Protein AF-A0A973M275-F1 (afdb_monomer_lite)

Foldseek 3Di:
DDPDDVVVVVVVVVVVVVVVVVVVVVVVVVVVVQQPDKDWDADPVRQKIWIATSVRHTPDIHGHVVVVVVPPVSD

Structure (mmCIF, N/CA/C/O backbone):
data_AF-A0A973M275-F1
#
_entry.id   AF-A0A973M275-F1
#
loop_
_atom_site.group_PDB
_atom_site.id
_atom_site.type_symbol
_atom_site.label_atom_id
_atom_site.label_alt_id
_atom_site.label_comp_id
_atom_site.label_asym_id
_atom_site.label_entity_id
_atom_site.label_seq_id
_atom_site.pdbx_PDB_ins_code
_atom_site.Cartn_x
_atom_site.Cartn_y
_atom_site.Cartn_z
_atom_site.occupancy
_atom_site.B_iso_or_equiv
_atom_site.auth_seq_id
_atom_site.auth_comp_id
_atom_site.auth_asym_id
_atom_site.auth_atom_id
_atom_site.pdbx_PDB_model_num
ATOM 1 N N . MET A 1 1 ? 41.587 -5.453 -29.463 1.00 54.03 1 MET A N 1
ATOM 2 C CA . MET A 1 1 ? 40.167 -5.126 -29.708 1.00 54.03 1 MET A CA 1
ATOM 3 C C . MET A 1 1 ? 40.080 -4.412 -31.041 1.00 54.03 1 MET A C 1
ATOM 5 O O . MET A 1 1 ? 40.825 -3.462 -31.242 1.00 54.03 1 MET A O 1
ATOM 9 N N . ARG A 1 2 ? 39.270 -4.922 -31.971 1.00 53.53 2 ARG A N 1
ATOM 10 C CA . ARG A 1 2 ? 38.975 -4.247 -33.241 1.00 53.53 2 ARG A CA 1
ATOM 11 C C . ARG A 1 2 ? 37.922 -3.170 -32.934 1.00 53.53 2 ARG A C 1
ATOM 13 O O . ARG A 1 2 ? 36.994 -3.510 -32.203 1.00 53.53 2 ARG A O 1
ATOM 20 N N . PRO A 1 3 ? 38.072 -1.914 -33.385 1.00 57.31 3 PRO A N 1
ATOM 21 C CA . PRO A 1 3 ? 37.022 -0.923 -33.184 1.00 57.31 3 PRO A CA 1
ATOM 22 C C . PRO A 1 3 ? 35.761 -1.384 -33.937 1.00 57.31 3 PRO A C 1
ATOM 24 O O . PRO A 1 3 ? 35.906 -1.941 -35.033 1.00 57.31 3 PRO A O 1
ATOM 27 N N . PRO A 1 4 ? 34.565 -1.235 -33.345 1.00 58.00 4 PRO A N 1
ATOM 28 C CA . PRO A 1 4 ? 33.315 -1.595 -34.003 1.00 58.00 4 PRO A CA 1
ATOM 29 C C . PRO A 1 4 ? 33.129 -0.774 -35.286 1.00 58.00 4 PRO A C 1
ATOM 31 O O . PRO A 1 4 ? 33.652 0.333 -35.436 1.00 58.00 4 PRO A O 1
ATOM 34 N N . ILE A 1 5 ? 32.471 -1.388 -36.265 1.00 59.03 5 ILE A N 1
ATOM 35 C CA . ILE A 1 5 ? 32.185 -0.803 -37.579 1.00 59.03 5 ILE A CA 1
ATOM 36 C C . ILE A 1 5 ? 30.947 0.101 -37.396 1.00 59.03 5 ILE A C 1
ATOM 38 O O . ILE A 1 5 ? 30.058 -0.299 -36.653 1.00 59.03 5 ILE A O 1
ATOM 42 N N . PRO A 1 6 ? 30.835 1.277 -38.046 1.00 60.53 6 PRO A N 1
ATOM 43 C CA . PRO A 1 6 ? 29.795 2.273 -37.735 1.00 60.53 6 PRO A CA 1
ATOM 44 C C . PRO A 1 6 ? 28.337 1.777 -37.749 1.00 60.53 6 PRO A C 1
ATOM 46 O O . PRO A 1 6 ? 27.502 2.339 -37.044 1.00 60.53 6 PRO A O 1
ATOM 49 N N . ASP A 1 7 ? 28.027 0.735 -38.526 1.00 59.78 7 ASP A N 1
ATOM 50 C CA . ASP A 1 7 ? 26.689 0.123 -38.563 1.00 59.78 7 ASP A CA 1
ATOM 51 C C . ASP A 1 7 ? 26.366 -0.683 -37.288 1.00 59.78 7 ASP A C 1
ATOM 53 O O . ASP A 1 7 ? 25.228 -0.676 -36.823 1.00 59.78 7 ASP A O 1
ATOM 57 N N . ASP A 1 8 ? 27.378 -1.313 -36.683 1.00 64.62 8 ASP A N 1
ATOM 58 C CA . ASP A 1 8 ? 27.278 -2.127 -35.460 1.00 64.62 8 ASP A CA 1
ATOM 59 C C . ASP A 1 8 ? 27.014 -1.231 -34.233 1.00 64.62 8 ASP A C 1
ATOM 61 O O . ASP A 1 8 ? 26.222 -1.556 -33.348 1.00 64.62 8 ASP A O 1
ATOM 65 N N . ASP A 1 9 ? 27.594 -0.024 -34.230 1.00 70.62 9 ASP A N 1
ATOM 66 C CA . ASP A 1 9 ? 27.342 0.990 -33.200 1.00 70.62 9 ASP A CA 1
ATOM 67 C C . ASP A 1 9 ? 25.894 1.503 -33.248 1.00 70.62 9 ASP A C 1
ATOM 69 O O . ASP A 1 9 ? 25.273 1.719 -32.207 1.00 70.62 9 ASP A O 1
ATOM 73 N N . ALA A 1 10 ? 25.326 1.688 -34.444 1.00 80.38 10 ALA A N 1
ATOM 74 C CA . ALA A 1 10 ? 23.947 2.147 -34.598 1.00 80.38 10 ALA A CA 1
ATOM 75 C C . ALA A 1 10 ? 22.936 1.081 -34.147 1.00 80.38 10 ALA A C 1
ATOM 77 O O . ALA A 1 10 ? 21.970 1.404 -33.449 1.00 80.38 10 ALA A O 1
ATOM 78 N N . GLU A 1 11 ? 23.172 -0.181 -34.504 1.00 77.69 11 GLU A N 1
ATOM 79 C CA . GLU A 1 11 ? 22.330 -1.306 -34.094 1.00 77.69 11 GLU A CA 1
ATOM 80 C C . GLU A 1 11 ? 22.409 -1.538 -32.577 1.00 77.69 11 GLU A C 1
ATOM 82 O O . GLU A 1 11 ? 21.376 -1.656 -31.911 1.00 77.69 11 GLU A O 1
ATOM 87 N N . TYR A 1 12 ? 23.615 -1.465 -32.004 1.00 79.44 12 TYR A N 1
ATOM 88 C CA . TYR A 1 12 ? 23.830 -1.529 -30.560 1.00 79.44 12 TYR A CA 1
ATOM 89 C C . TYR A 1 12 ? 23.116 -0.396 -29.811 1.00 79.44 12 TYR A C 1
ATOM 91 O O . TYR A 1 12 ? 22.451 -0.629 -28.797 1.00 79.44 12 TYR A O 1
ATOM 99 N N . LEU A 1 13 ? 23.211 0.841 -30.308 1.00 85.69 13 LEU A N 1
ATOM 100 C CA . LEU A 1 13 ? 22.531 1.984 -29.702 1.00 85.69 13 LEU A CA 1
ATOM 101 C C . LEU A 1 13 ? 21.009 1.826 -29.764 1.00 85.69 13 LEU A C 1
ATOM 103 O O . LEU A 1 13 ? 20.334 2.071 -28.763 1.00 85.69 13 LEU A O 1
ATOM 107 N N . LEU A 1 14 ? 20.460 1.391 -30.900 1.00 86.94 14 LEU A N 1
ATOM 108 C CA . LEU A 1 14 ? 19.025 1.136 -31.044 1.00 86.94 14 LEU A CA 1
ATOM 109 C C . LEU A 1 14 ? 18.542 0.066 -30.065 1.00 86.94 14 LEU A C 1
ATOM 111 O O . LEU A 1 14 ? 17.515 0.263 -29.407 1.00 86.94 14 LEU A O 1
ATOM 115 N N . ASP A 1 15 ? 19.286 -1.030 -29.925 1.00 86.62 15 ASP A N 1
ATOM 116 C CA . ASP A 1 15 ? 18.928 -2.084 -28.986 1.00 86.62 15 ASP A CA 1
ATOM 117 C C . ASP A 1 15 ? 18.990 -1.582 -27.538 1.00 86.62 15 ASP A C 1
ATOM 119 O O . ASP A 1 15 ? 18.013 -1.727 -26.799 1.00 86.62 15 ASP A O 1
ATOM 123 N N . TYR A 1 16 ? 20.054 -0.865 -27.165 1.00 85.31 16 TYR A N 1
ATOM 124 C CA . TYR A 1 16 ? 20.193 -0.250 -25.844 1.00 85.31 16 TYR A CA 1
ATOM 125 C C . TYR A 1 16 ? 19.037 0.711 -25.516 1.00 85.31 16 TYR A C 1
ATOM 127 O O . TYR A 1 16 ? 18.432 0.631 -24.441 1.00 85.31 16 TYR A O 1
ATOM 135 N N . PHE A 1 17 ? 18.655 1.578 -26.459 1.00 91.12 17 PHE A N 1
ATOM 136 C CA . PHE A 1 17 ? 17.490 2.454 -26.304 1.00 91.12 17 PHE A CA 1
ATOM 137 C C . PHE A 1 17 ? 16.192 1.652 -26.149 1.00 91.12 17 PHE A C 1
ATOM 139 O O . PHE A 1 17 ? 15.352 1.989 -25.309 1.00 91.12 17 PHE A O 1
ATOM 146 N N . SER A 1 18 ? 16.024 0.576 -26.921 1.00 91.62 18 SER A N 1
ATOM 147 C CA . SER A 1 18 ? 14.838 -0.282 -26.853 1.00 91.62 18 SER A CA 1
ATOM 148 C C . SER A 1 18 ? 14.717 -1.004 -25.506 1.00 91.62 18 SER A C 1
ATOM 150 O O . SER A 1 18 ? 13.611 -1.141 -24.969 1.00 91.62 18 SER A O 1
ATOM 152 N N . GLN A 1 19 ? 15.845 -1.443 -24.943 1.00 91.06 19 GLN A N 1
ATOM 153 C CA . GLN A 1 19 ? 15.921 -2.077 -23.633 1.00 91.06 19 GLN A CA 1
ATOM 154 C C . GLN A 1 19 ? 15.601 -1.061 -22.531 1.00 91.06 19 GLN A C 1
ATOM 156 O O . GLN A 1 19 ? 14.759 -1.333 -21.673 1.00 91.06 19 GLN A O 1
ATOM 161 N N . GLY A 1 20 ? 16.166 0.149 -22.605 1.00 91.12 20 GLY A N 1
ATOM 162 C CA . GLY A 1 20 ? 15.863 1.232 -21.667 1.00 91.12 20 GLY A CA 1
ATOM 163 C C . GLY A 1 20 ? 14.381 1.623 -21.664 1.00 91.12 20 GLY A C 1
ATOM 164 O O . GLY A 1 20 ? 13.766 1.757 -20.605 1.00 91.12 20 GLY A O 1
ATOM 165 N N . GLN A 1 21 ? 13.759 1.736 -22.842 1.00 94.12 21 GLN A N 1
ATOM 166 C CA . GLN A 1 21 ? 12.323 2.017 -22.944 1.00 94.12 21 GLN A CA 1
ATOM 167 C C . GLN A 1 21 ? 11.451 0.897 -22.363 1.00 94.12 21 GLN A C 1
ATOM 169 O O . GLN A 1 21 ? 10.417 1.183 -21.753 1.00 94.12 21 GLN A O 1
ATOM 174 N N . ARG A 1 22 ? 11.843 -0.372 -22.549 1.00 95.44 22 ARG A N 1
ATOM 175 C CA . ARG A 1 22 ? 11.164 -1.520 -21.927 1.00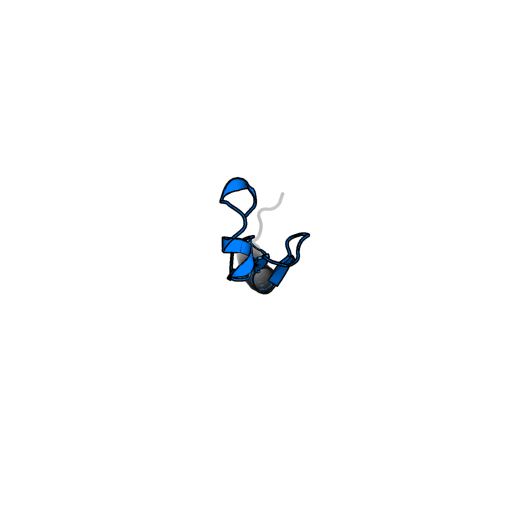 95.44 22 ARG A CA 1
ATOM 176 C C . ARG A 1 22 ? 11.261 -1.449 -20.405 1.00 95.44 22 ARG A C 1
ATOM 178 O O . ARG A 1 22 ? 10.221 -1.424 -19.758 1.00 95.44 22 ARG A O 1
ATOM 185 N N . ALA A 1 23 ? 12.459 -1.252 -19.860 1.00 93.31 23 ALA A N 1
ATOM 186 C CA . ALA A 1 23 ? 12.664 -1.134 -18.418 1.00 93.31 23 ALA A CA 1
ATOM 187 C C . ALA A 1 23 ? 11.824 -0.007 -17.782 1.00 93.31 23 ALA A C 1
ATOM 189 O O . ALA A 1 23 ? 11.208 -0.205 -16.737 1.00 93.31 23 ALA A O 1
ATOM 190 N N . ILE A 1 24 ? 11.733 1.165 -18.426 1.00 94.75 24 ILE A N 1
ATOM 191 C CA . ILE A 1 24 ? 10.900 2.277 -17.933 1.00 94.75 24 ILE A CA 1
ATOM 192 C C . ILE A 1 24 ? 9.407 1.918 -17.953 1.00 94.75 24 ILE A C 1
ATOM 194 O O . ILE A 1 24 ? 8.680 2.276 -17.023 1.00 94.75 24 ILE A O 1
ATOM 198 N N . ARG A 1 25 ? 8.926 1.233 -19.000 1.00 95.19 25 ARG A N 1
ATOM 199 C CA . ARG A 1 25 ? 7.532 0.762 -19.053 1.00 95.19 25 ARG A CA 1
ATOM 200 C C . ARG A 1 25 ? 7.241 -0.237 -17.943 1.00 95.19 25 ARG A C 1
ATOM 202 O O . ARG A 1 25 ? 6.240 -0.069 -17.252 1.00 95.19 25 ARG A O 1
ATOM 209 N N . ASP A 1 26 ? 8.119 -1.212 -17.755 1.00 95.12 26 ASP A N 1
ATOM 210 C CA . ASP A 1 26 ? 7.934 -2.269 -16.761 1.00 95.12 26 ASP A CA 1
ATOM 211 C C . ASP A 1 26 ? 7.950 -1.691 -15.342 1.00 95.12 26 ASP A C 1
ATOM 213 O O . ASP A 1 26 ? 7.098 -2.030 -14.523 1.00 95.12 26 ASP A O 1
ATOM 217 N N . LEU A 1 27 ? 8.833 -0.722 -15.077 1.00 91.81 27 LEU A N 1
ATOM 218 C CA . LEU A 1 27 ? 8.856 0.006 -13.810 1.00 91.81 27 LEU A CA 1
ATOM 219 C C . LEU A 1 27 ? 7.540 0.753 -13.551 1.00 91.81 27 LEU A C 1
ATOM 221 O O . LEU A 1 27 ? 6.984 0.663 -12.457 1.00 91.81 27 LEU A O 1
ATOM 225 N N . ARG A 1 28 ? 7.015 1.473 -14.550 1.00 92.25 28 ARG A N 1
ATOM 226 C CA . ARG A 1 28 ? 5.731 2.186 -14.420 1.00 92.25 28 ARG A CA 1
ATOM 227 C C . ARG A 1 28 ? 4.569 1.224 -14.186 1.00 92.25 28 ARG A C 1
ATOM 229 O O . ARG A 1 28 ? 3.689 1.524 -13.384 1.00 92.25 28 ARG A O 1
ATOM 236 N N . ALA A 1 29 ? 4.569 0.077 -14.863 1.00 92.06 29 ALA A N 1
ATOM 237 C CA . ALA A 1 29 ? 3.555 -0.954 -14.678 1.00 92.06 29 ALA A CA 1
ATOM 238 C C . ALA A 1 29 ? 3.611 -1.551 -13.264 1.00 92.06 29 ALA A C 1
ATOM 240 O O . ALA A 1 29 ? 2.577 -1.659 -12.608 1.00 92.06 29 ALA A O 1
ATOM 241 N N . ALA A 1 30 ? 4.809 -1.862 -12.761 1.00 88.00 30 ALA A N 1
ATOM 242 C CA . ALA A 1 30 ? 5.004 -2.352 -11.399 1.00 88.00 30 ALA A CA 1
ATOM 243 C C . ALA A 1 30 ? 4.542 -1.332 -10.345 1.00 88.00 30 ALA A C 1
ATOM 245 O O . ALA A 1 30 ? 3.820 -1.693 -9.419 1.00 88.00 30 ALA A O 1
ATOM 246 N N . GLN A 1 31 ? 4.881 -0.051 -10.513 1.00 85.44 31 GLN A N 1
ATOM 247 C CA . GLN A 1 31 ? 4.414 1.017 -9.621 1.00 85.44 31 GLN A CA 1
ATOM 248 C C . GLN A 1 31 ? 2.885 1.140 -9.621 1.00 85.44 31 GLN A C 1
ATOM 250 O O . GLN A 1 31 ? 2.267 1.234 -8.563 1.00 85.44 31 GLN A O 1
ATOM 255 N N . ALA A 1 32 ? 2.253 1.090 -10.796 1.00 84.12 32 ALA A N 1
ATOM 256 C CA . ALA A 1 32 ? 0.797 1.117 -10.895 1.00 84.12 32 ALA A CA 1
ATOM 257 C C . ALA A 1 32 ? 0.148 -0.103 -10.222 1.00 84.12 32 ALA A C 1
ATOM 259 O O . ALA A 1 32 ? -0.874 0.048 -9.557 1.00 84.12 32 ALA A O 1
ATOM 260 N N . ALA A 1 33 ? 0.745 -1.289 -10.357 1.00 84.12 33 ALA A N 1
ATOM 261 C CA . ALA A 1 33 ? 0.258 -2.504 -9.710 1.00 84.12 33 ALA A CA 1
ATOM 262 C C . ALA A 1 33 ? 0.358 -2.425 -8.178 1.00 84.12 33 ALA A C 1
ATOM 264 O O . ALA A 1 33 ? -0.587 -2.802 -7.491 1.00 84.12 33 ALA A O 1
ATOM 265 N N . ILE A 1 34 ? 1.453 -1.878 -7.638 1.00 83.00 34 ILE A N 1
ATOM 266 C CA . ILE A 1 34 ? 1.621 -1.675 -6.189 1.00 83.00 34 ILE A CA 1
ATOM 267 C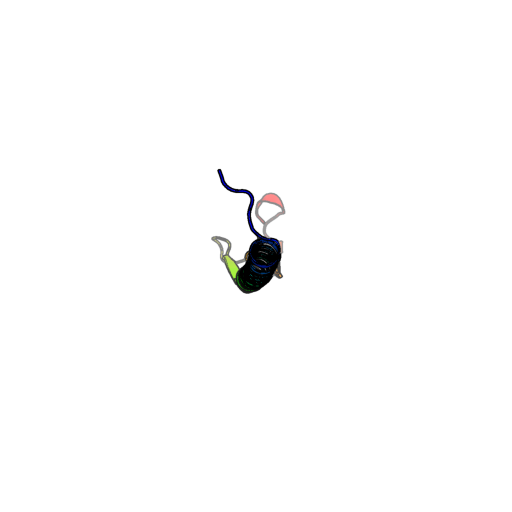 C . ILE A 1 34 ? 0.523 -0.758 -5.640 1.00 83.00 34 ILE A C 1
ATOM 269 O O . ILE A 1 34 ? -0.093 -1.079 -4.630 1.00 83.00 34 ILE A O 1
ATOM 273 N N . ARG A 1 35 ? 0.194 0.331 -6.343 1.00 77.31 35 ARG A N 1
ATOM 274 C CA . ARG A 1 35 ? -0.885 1.249 -5.933 1.00 77.31 35 ARG A CA 1
ATOM 275 C C . ARG A 1 35 ? -2.274 0.619 -5.905 1.00 77.31 35 ARG A C 1
ATOM 277 O O . ARG A 1 35 ? -3.151 1.134 -5.225 1.00 77.31 35 ARG A O 1
ATOM 284 N N . GLN A 1 36 ? -2.494 -0.462 -6.651 1.00 79.62 36 GLN A N 1
ATOM 285 C CA . GLN A 1 36 ? -3.774 -1.177 -6.649 1.00 79.62 36 GLN A CA 1
ATOM 286 C C . GLN A 1 36 ? -3.919 -2.135 -5.463 1.00 79.62 36 GLN A C 1
ATOM 288 O O . GLN A 1 36 ? -5.016 -2.635 -5.221 1.00 79.62 36 GLN A O 1
ATOM 293 N N . VAL A 1 37 ? -2.840 -2.406 -4.725 1.00 82.94 37 VAL A N 1
ATOM 294 C CA . VAL A 1 37 ? -2.915 -3.205 -3.504 1.00 82.94 37 VAL A CA 1
ATOM 295 C C . VAL A 1 37 ? -3.585 -2.364 -2.423 1.00 82.94 37 VAL A C 1
ATOM 297 O O . VAL A 1 37 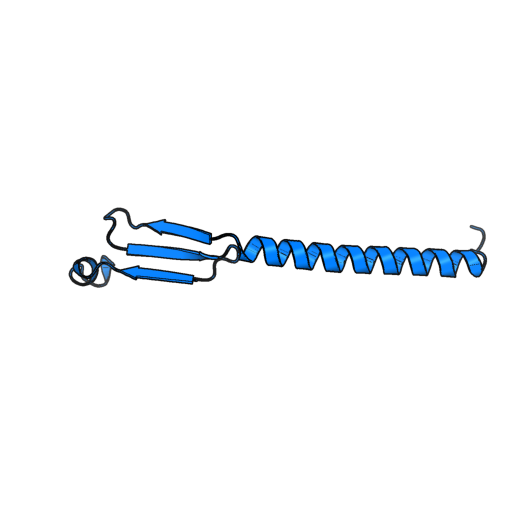? -3.083 -1.307 -2.062 1.00 82.94 37 VAL A O 1
ATOM 300 N N . GLU A 1 38 ? -4.711 -2.842 -1.897 1.00 85.88 38 GLU A N 1
ATOM 301 C CA . GLU A 1 38 ? -5.390 -2.241 -0.749 1.00 85.88 38 GLU A CA 1
ATOM 302 C C . GLU A 1 38 ? -5.180 -3.141 0.475 1.00 85.88 38 GLU A C 1
ATOM 304 O O . GLU A 1 38 ? -5.639 -4.285 0.516 1.00 85.88 38 GLU A O 1
ATOM 309 N N . GLY A 1 39 ? -4.466 -2.631 1.474 1.00 90.06 39 GLY A N 1
ATOM 310 C CA . GLY A 1 39 ? -4.345 -3.255 2.785 1.00 90.06 39 GLY A CA 1
ATOM 311 C C . GLY A 1 39 ? -5.439 -2.744 3.715 1.00 90.06 39 GLY A C 1
ATOM 312 O O . GLY A 1 39 ? -5.660 -1.539 3.796 1.00 90.06 39 GLY A O 1
ATOM 313 N N . ARG A 1 40 ? -6.108 -3.642 4.447 1.00 93.44 40 ARG A N 1
ATOM 314 C CA . ARG A 1 40 ? -7.073 -3.272 5.494 1.00 93.44 40 ARG A CA 1
ATOM 315 C C . ARG A 1 40 ? -6.620 -3.784 6.848 1.00 93.44 40 ARG A C 1
ATOM 317 O O . ARG A 1 40 ? -6.251 -4.949 6.983 1.00 93.44 40 ARG A O 1
ATOM 324 N N . ALA A 1 41 ? -6.693 -2.920 7.850 1.00 92.38 41 ALA A N 1
ATOM 325 C CA . ALA A 1 41 ? -6.395 -3.238 9.237 1.00 92.38 41 ALA A CA 1
ATOM 326 C C . ALA A 1 41 ? -7.577 -2.860 10.128 1.00 92.38 41 ALA A C 1
ATOM 328 O O . ALA A 1 41 ? -8.317 -1.918 9.843 1.00 92.38 41 ALA A O 1
ATOM 329 N N . ARG A 1 42 ? -7.746 -3.599 11.224 1.00 95.12 42 ARG A N 1
ATOM 330 C CA . ARG A 1 42 ? -8.792 -3.359 12.216 1.00 95.12 42 ARG A CA 1
ATOM 331 C C . ARG A 1 42 ? -8.186 -3.353 13.613 1.00 95.12 42 ARG A C 1
ATOM 333 O O . ARG A 1 42 ? -7.320 -4.179 13.900 1.00 95.12 42 ARG A O 1
ATOM 340 N N . SER A 1 43 ? -8.650 -2.448 14.469 1.00 92.69 43 SER A N 1
ATOM 341 C CA . SER A 1 43 ? -8.302 -2.447 15.890 1.00 92.69 43 SER A CA 1
ATOM 342 C C . SER A 1 43 ? -8.807 -3.716 16.585 1.00 92.69 43 SER A C 1
ATOM 344 O O . SER A 1 43 ? -9.765 -4.355 16.140 1.00 92.69 43 SER A O 1
ATOM 346 N N . ALA A 1 44 ? -8.172 -4.092 17.697 1.00 89.69 44 ALA A N 1
ATOM 347 C CA . ALA A 1 44 ? -8.508 -5.316 18.428 1.00 89.69 44 ALA A CA 1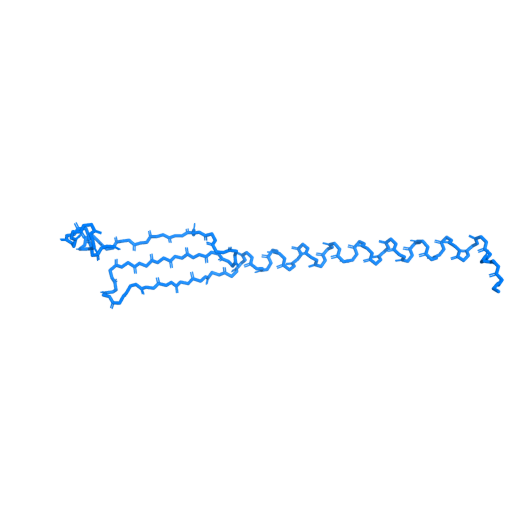
ATOM 348 C C . ALA A 1 44 ? -9.956 -5.330 18.958 1.00 89.69 44 ALA A C 1
ATOM 350 O O . ALA A 1 44 ? -10.586 -6.383 19.020 1.00 89.69 44 ALA A O 1
ATOM 351 N N . ASP A 1 45 ? -10.495 -4.160 19.301 1.00 90.00 45 ASP A N 1
ATOM 352 C CA . ASP A 1 45 ? -11.882 -3.965 19.740 1.00 90.00 45 ASP A CA 1
ATOM 353 C C . ASP A 1 45 ? -12.885 -3.837 18.576 1.00 90.00 45 ASP A C 1
ATOM 355 O O . ASP A 1 45 ? -14.098 -3.774 18.788 1.00 90.00 45 ASP A O 1
ATOM 359 N N . GLY A 1 46 ? -12.392 -3.817 17.335 1.00 92.12 46 GLY A N 1
ATOM 360 C CA . GLY A 1 46 ? -13.196 -3.710 16.126 1.00 92.12 46 GLY A CA 1
ATOM 361 C C . GLY A 1 46 ? -13.817 -2.336 15.876 1.00 92.12 46 GLY A C 1
ATOM 362 O O . GLY A 1 46 ? -14.645 -2.214 14.969 1.00 92.12 46 GLY A O 1
ATOM 363 N N . LEU A 1 47 ? -13.453 -1.319 16.659 1.00 92.88 47 LEU A N 1
ATOM 364 C CA . LEU A 1 47 ? -14.055 0.009 16.578 1.00 92.88 47 LEU A CA 1
ATOM 365 C C . LEU A 1 47 ? -13.404 0.907 15.520 1.00 92.88 47 LEU A C 1
ATOM 367 O O . LEU A 1 47 ? -14.047 1.844 15.049 1.00 92.88 47 LEU A O 1
ATOM 371 N N . ILE A 1 48 ? -12.172 0.608 15.105 1.00 92.31 48 ILE A N 1
ATOM 372 C CA . ILE A 1 48 ? -11.433 1.366 14.094 1.00 92.31 48 ILE A CA 1
ATOM 373 C C . ILE A 1 48 ? -11.027 0.429 12.962 1.00 92.31 48 ILE A C 1
ATOM 375 O O . ILE A 1 48 ? -10.554 -0.687 13.181 1.00 92.31 48 ILE A O 1
ATOM 379 N N . GLU A 1 49 ? -11.205 0.894 11.733 1.00 95.44 49 GLU A N 1
ATOM 380 C CA . GLU A 1 49 ? -10.750 0.218 10.526 1.00 95.44 49 GLU A CA 1
ATOM 381 C C . GLU A 1 49 ? -10.032 1.222 9.629 1.00 95.44 49 GLU A C 1
ATOM 383 O O . GLU A 1 49 ? -10.552 2.304 9.362 1.00 95.44 49 GLU A O 1
ATOM 388 N N . ALA A 1 50 ? -8.836 0.865 9.174 1.00 95.06 50 ALA A N 1
ATOM 389 C CA . ALA A 1 50 ? -8.019 1.686 8.294 1.00 95.06 50 ALA A CA 1
ATOM 390 C C . ALA A 1 50 ? -7.726 0.926 7.000 1.00 95.06 50 ALA A C 1
ATOM 392 O O . ALA A 1 50 ? -7.479 -0.283 7.025 1.00 95.06 50 ALA A O 1
ATOM 393 N N . ALA A 1 51 ? -7.745 1.647 5.885 1.00 94.38 51 ALA A N 1
ATOM 394 C CA . ALA A 1 51 ? -7.326 1.167 4.581 1.00 94.38 51 ALA A CA 1
ATOM 395 C C . ALA A 1 51 ? -6.119 1.980 4.111 1.00 94.38 51 ALA A C 1
ATOM 397 O O . ALA A 1 51 ? -6.090 3.205 4.273 1.00 94.38 51 ALA A O 1
ATOM 398 N N . ALA A 1 52 ? -5.132 1.298 3.541 1.00 93.56 52 ALA A N 1
ATOM 399 C CA . ALA A 1 52 ? -3.958 1.914 2.946 1.00 93.56 52 ALA A CA 1
ATOM 400 C C . ALA A 1 52 ? -3.671 1.313 1.569 1.00 93.56 52 ALA A C 1
ATOM 402 O O . ALA A 1 52 ? -3.983 0.147 1.318 1.00 93.56 52 ALA A O 1
ATOM 403 N N . ASP A 1 53 ? -3.086 2.107 0.681 1.00 91.56 53 ASP A N 1
ATOM 404 C CA . ASP A 1 53 ? -2.558 1.608 -0.586 1.00 91.56 53 ASP A CA 1
ATOM 405 C C . ASP A 1 53 ? -1.235 0.840 -0.384 1.00 91.56 53 ASP A C 1
ATOM 407 O O . ASP A 1 53 ? -0.662 0.798 0.710 1.00 91.56 53 ASP A O 1
ATOM 411 N N . GLY A 1 54 ? -0.729 0.217 -1.450 1.00 84.31 54 GLY A N 1
ATOM 412 C CA . GLY A 1 54 ? 0.529 -0.529 -1.415 1.00 84.31 54 GLY A CA 1
ATOM 413 C C . GLY A 1 54 ? 1.785 0.329 -1.233 1.00 84.31 54 GLY A C 1
ATOM 414 O O . GLY A 1 54 ? 2.863 -0.233 -1.049 1.00 84.31 54 GLY A O 1
ATOM 415 N N . GLU A 1 55 ? 1.674 1.661 -1.264 1.00 86.69 55 GLU A N 1
ATOM 416 C CA . GLU A 1 55 ? 2.752 2.590 -0.895 1.00 86.69 55 GLU A CA 1
ATOM 417 C C . GLU A 1 55 ? 2.671 2.995 0.594 1.00 86.69 55 GLU A C 1
ATOM 419 O O . GLU A 1 55 ? 3.569 3.666 1.105 1.00 86.69 55 GLU A O 1
ATOM 424 N N . GLY A 1 56 ? 1.633 2.553 1.317 1.00 85.62 56 GLY A N 1
ATOM 425 C CA . GLY A 1 56 ? 1.388 2.885 2.720 1.00 85.62 56 GLY A CA 1
ATOM 426 C C . GLY A 1 56 ? 0.615 4.192 2.926 1.00 85.62 56 GLY A C 1
ATOM 427 O O . GLY A 1 56 ? 0.480 4.644 4.064 1.00 85.62 56 GLY A O 1
ATOM 428 N N . GLY A 1 57 ? 0.099 4.806 1.859 1.00 90.44 57 GLY A N 1
ATOM 429 C CA . GLY A 1 57 ? -0.772 5.974 1.934 1.00 90.44 57 GLY A CA 1
ATOM 430 C C . GLY A 1 57 ? -2.149 5.603 2.480 1.00 90.44 57 GLY A C 1
ATOM 431 O O . GLY A 1 57 ? -2.764 4.646 2.018 1.00 90.44 57 GLY A O 1
ATOM 432 N N . LEU A 1 58 ? -2.658 6.356 3.462 1.00 92.44 58 LEU A N 1
ATOM 433 C CA . LEU A 1 58 ? -3.992 6.126 4.025 1.00 92.44 58 LEU A CA 1
ATOM 434 C C . LEU A 1 58 ? -5.072 6.478 2.987 1.00 92.44 58 LEU A C 1
ATOM 436 O O . LEU A 1 58 ? -5.206 7.637 2.595 1.00 92.44 58 LEU A O 1
ATOM 440 N N . THR A 1 59 ? -5.865 5.491 2.576 1.00 92.81 59 THR A N 1
ATOM 441 C CA . THR A 1 59 ? -6.947 5.644 1.587 1.00 92.81 59 THR A CA 1
ATOM 442 C C . THR A 1 59 ? -8.333 5.667 2.224 1.00 92.81 59 THR A C 1
ATOM 444 O O . THR A 1 59 ? -9.288 6.149 1.615 1.00 92.81 59 THR A O 1
ATOM 447 N N . GLY A 1 60 ? -8.458 5.195 3.466 1.00 92.94 60 GLY A N 1
ATOM 448 C CA . GLY A 1 60 ? -9.713 5.222 4.200 1.00 92.94 60 GLY A CA 1
ATOM 449 C C . GLY A 1 60 ? -9.521 5.042 5.697 1.00 92.94 60 GLY A C 1
ATOM 450 O O . GLY A 1 60 ? -8.634 4.323 6.150 1.00 92.94 60 GLY A O 1
ATOM 451 N N . LEU A 1 61 ? -10.389 5.683 6.471 1.00 94.75 61 LEU A N 1
ATOM 452 C CA . LEU A 1 61 ? -10.474 5.509 7.914 1.00 94.75 61 LEU A CA 1
ATOM 453 C C . LEU A 1 61 ? -11.947 5.479 8.313 1.00 94.75 61 LEU A C 1
ATOM 455 O O . LEU A 1 61 ? -12.701 6.406 8.016 1.00 94.75 61 LEU A O 1
ATOM 459 N N . ARG A 1 62 ? -12.356 4.411 8.994 1.00 94.12 62 ARG A N 1
ATOM 460 C CA . ARG A 1 62 ? -13.693 4.259 9.561 1.00 94.12 62 ARG A CA 1
ATOM 461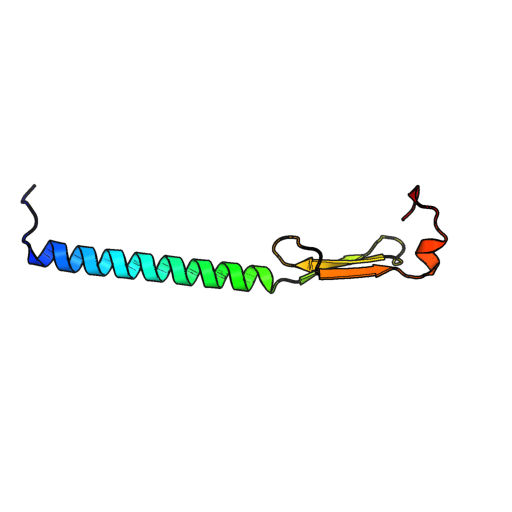 C C . ARG A 1 62 ? -13.569 4.136 11.069 1.00 94.12 62 ARG A C 1
ATOM 463 O O . ARG A 1 62 ? -12.973 3.192 11.575 1.00 94.12 62 ARG A O 1
ATOM 470 N N . VAL A 1 63 ? -14.189 5.077 11.768 1.00 93.38 63 VAL A N 1
ATOM 471 C CA . VAL A 1 63 ? -14.253 5.104 13.229 1.00 93.38 63 VAL A CA 1
ATOM 472 C C . VAL A 1 63 ? -15.701 4.862 13.638 1.00 93.38 63 VAL A C 1
ATOM 474 O O . VAL A 1 63 ? -16.601 5.602 13.241 1.00 93.38 63 VAL A O 1
ATOM 477 N N . ASP A 1 64 ? -15.947 3.799 14.399 1.00 92.69 64 ASP A N 1
ATOM 478 C CA . ASP A 1 64 ? -17.235 3.575 15.047 1.00 92.69 64 ASP A CA 1
ATOM 479 C C . ASP A 1 64 ? -17.464 4.701 16.071 1.00 92.69 64 ASP A C 1
ATOM 481 O O . ASP A 1 64 ? -16.575 4.964 16.882 1.00 92.69 64 ASP A O 1
ATOM 485 N N . PRO A 1 65 ? -18.633 5.365 16.100 1.00 91.62 65 PRO A N 1
ATOM 486 C CA . PRO A 1 65 ? -18.900 6.444 17.054 1.00 91.62 65 PRO A CA 1
ATOM 487 C C . PRO A 1 65 ? -18.696 6.052 18.524 1.00 91.62 65 PRO A C 1
ATOM 489 O O . PRO A 1 65 ? -18.481 6.915 19.371 1.00 91.62 65 PRO A O 1
ATOM 492 N N . ARG A 1 66 ? -18.754 4.755 18.851 1.00 90.19 66 ARG A N 1
ATOM 493 C CA . ARG A 1 66 ? -18.437 4.243 20.189 1.00 90.19 66 ARG A CA 1
ATOM 494 C C . ARG A 1 66 ? -16.960 4.406 20.547 1.00 90.19 66 ARG A C 1
ATOM 496 O O . ARG A 1 66 ? -16.682 4.610 21.724 1.00 90.19 66 ARG A O 1
ATOM 503 N N . ALA A 1 67 ? -16.049 4.381 19.571 1.00 89.44 67 ALA A N 1
ATOM 504 C CA . ALA A 1 67 ? -14.627 4.654 19.784 1.00 89.44 67 ALA A CA 1
ATOM 505 C C . ALA A 1 67 ? -14.410 6.056 20.356 1.00 89.44 67 ALA A C 1
ATOM 507 O O . ALA A 1 67 ? -13.610 6.221 21.258 1.00 89.44 67 ALA A O 1
ATOM 508 N N . LEU A 1 68 ? -15.200 7.047 19.926 1.00 88.31 68 LEU A N 1
ATOM 509 C CA . LEU A 1 68 ? -15.108 8.439 20.401 1.00 88.31 68 LEU A CA 1
ATOM 510 C C . LEU A 1 68 ? -15.442 8.609 21.892 1.00 88.31 68 LEU A C 1
ATOM 512 O O . LEU A 1 68 ? -15.284 9.693 22.449 1.00 88.31 68 LEU A O 1
ATOM 516 N N . ARG A 1 69 ? -15.962 7.558 22.533 1.00 87.81 69 ARG A N 1
ATOM 517 C CA . ARG A 1 69 ? -16.213 7.516 23.978 1.00 87.81 69 ARG A CA 1
ATOM 518 C C . ARG A 1 69 ? -15.035 6.943 24.757 1.00 87.81 69 ARG A C 1
ATOM 520 O O . ARG A 1 69 ? -14.972 7.143 25.968 1.00 87.81 69 ARG A O 1
ATOM 527 N N . LEU A 1 70 ? -14.139 6.221 24.087 1.00 78.88 70 LEU A N 1
ATOM 528 C CA . LEU A 1 70 ? -12.827 5.891 24.615 1.00 78.88 70 LEU A CA 1
ATOM 529 C C . LEU A 1 70 ? -12.049 7.210 24.573 1.00 78.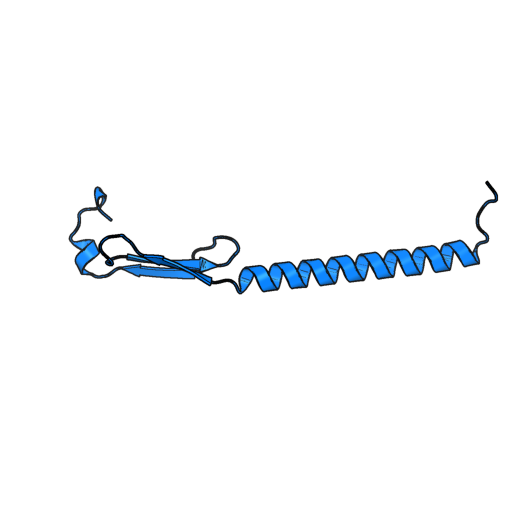88 70 LEU A C 1
ATOM 531 O O . LEU A 1 70 ? -12.008 7.865 23.538 1.00 78.88 70 LEU A O 1
ATOM 535 N N . GLY A 1 71 ? -11.542 7.690 25.707 1.00 77.25 71 GLY A N 1
ATOM 536 C CA . GLY A 1 71 ? -10.763 8.934 25.715 1.00 77.25 71 GLY A CA 1
ATOM 537 C C . GLY A 1 71 ? -9.576 8.863 24.742 1.00 77.25 71 GLY A C 1
ATOM 538 O O . GLY A 1 71 ? -9.182 7.776 24.335 1.00 77.25 71 GLY A O 1
ATOM 539 N N . GLU A 1 72 ? -8.973 10.009 24.417 1.00 79.38 72 GLU A N 1
ATOM 540 C CA . GLU A 1 72 ? -7.915 10.143 23.393 1.00 79.38 72 GLU A CA 1
ATOM 541 C C . GLU A 1 72 ? -6.793 9.094 23.495 1.00 79.38 72 GLU A C 1
ATOM 543 O O . GLU A 1 72 ? -6.331 8.591 22.484 1.00 79.38 72 GLU A O 1
ATOM 548 N N . ALA A 1 73 ? -6.393 8.703 24.708 1.00 80.00 73 ALA A N 1
ATOM 549 C CA . ALA A 1 73 ? -5.321 7.729 24.924 1.00 80.00 73 ALA A CA 1
ATOM 550 C C . ALA A 1 73 ? -5.667 6.273 24.537 1.00 80.00 73 ALA A C 1
ATOM 552 O O . ALA A 1 73 ? -4.775 5.428 24.512 1.00 80.00 73 ALA A O 1
ATOM 553 N N . ALA A 1 74 ? -6.943 5.958 24.319 1.00 74.44 74 ALA A N 1
ATOM 554 C CA . ALA A 1 74 ? -7.435 4.613 24.012 1.00 74.44 74 ALA A CA 1
ATOM 555 C C . ALA A 1 74 ? -7.970 4.480 22.572 1.00 74.44 74 ALA A C 1
ATOM 557 O O . ALA A 1 74 ? -8.490 3.421 22.220 1.00 74.44 74 ALA A O 1
ATOM 558 N N . LEU A 1 75 ? -7.858 5.551 21.782 1.00 69.81 75 LEU A N 1
ATOM 559 C CA . LEU A 1 75 ? -8.259 5.670 20.379 1.00 69.81 75 LEU A CA 1
ATOM 560 C C . LEU A 1 75 ? -7.020 5.566 19.481 1.00 69.81 75 LEU A C 1
ATOM 562 O O . LEU A 1 75 ? -7.131 4.917 18.418 1.00 69.81 75 LEU A O 1
#

pLDDT: mean 85.03, std 11.03, range [53.53, 95.44]

Secondary structure (DSSP, 8-state):
-PPPPHHHHHHHHHHHHHHHHHHHHHHHHHHHHHHT-EEEEE-TTSSEEEEEETTS-EEEEEE-TTGGGS-GGG-

Sequence (75 aa):
MRPPIPDDDAEYLLDYFSQGQRAIRDLRAAQAAIRQVEGRARSADGLIEAAADGEGGLTGLRVDPRALRLGEAAL

Radius of gyration: 25.54 Å; chains: 1; bounding box: 59×16×64 Å